Protein AF-A0A2E9C243-F1 (afdb_monomer_lite)

pLDDT: mean 89.72, std 11.5, range [39.0, 98.44]

Sequence (129 aa):
MWTYCNPVDVHAGCGSLDALPRLLGARRAILIAFPEAVGLGLVDRIRGLLGERLAAVETEALPNPDVAWLAPMYERLWREHVEVDCVIALGGGSVIDCAKVMLTRPAAGRFDELLALLEGADSAPASVR

Foldseek 3Di:
DDDDDDPDDDQDDPPSVLCVCVVCDPAAEEEQAAQCCVVVCVVVVVCVSQPVSDPYYHHHQDPPDDLVRLFVVLLVCCVSCVRHQYYHFDDDDSSVVSRVLSNDQAQVRGSVVSVCVVVPDDGDPRPDD

Structure (mmCIF, N/CA/C/O backbone):
data_AF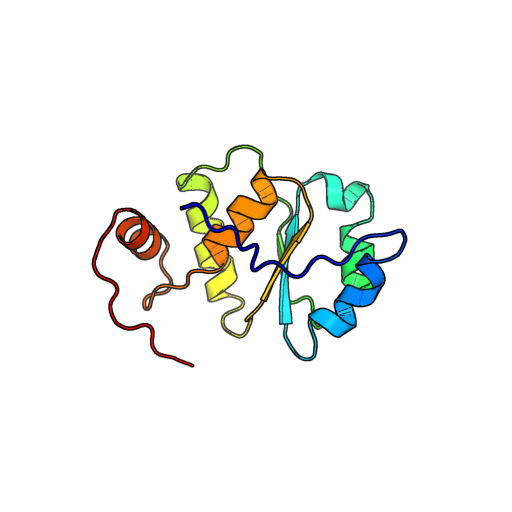-A0A2E9C243-F1
#
_entry.id   AF-A0A2E9C243-F1
#
loop_
_atom_site.group_PDB
_atom_site.id
_atom_site.type_symbol
_atom_site.label_atom_id
_atom_site.label_alt_id
_atom_site.label_comp_id
_atom_site.label_asym_id
_atom_site.label_entity_id
_atom_site.label_seq_id
_atom_site.pdbx_PDB_ins_code
_atom_site.Cartn_x
_atom_site.Cartn_y
_atom_site.Cartn_z
_atom_site.occupancy
_atom_site.B_iso_or_equiv
_atom_site.auth_seq_id
_atom_site.auth_comp_id
_atom_site.auth_asym_id
_atom_site.auth_atom_id
_atom_site.pdbx_PDB_model_num
ATOM 1 N N . MET A 1 1 ? -11.277 11.866 -31.910 1.00 71.50 1 MET A N 1
ATOM 2 C CA . MET A 1 1 ? -12.254 11.462 -30.875 1.00 71.50 1 MET A CA 1
ATOM 3 C C . MET A 1 1 ? -11.462 11.119 -29.622 1.00 71.50 1 MET A C 1
ATOM 5 O O . MET A 1 1 ? -10.467 10.425 -29.767 1.00 71.50 1 MET A O 1
ATOM 9 N N . TRP A 1 2 ? -11.811 11.666 -28.454 1.00 90.12 2 TRP A N 1
ATOM 10 C CA . TRP A 1 2 ? -11.125 11.384 -27.182 1.00 90.12 2 TRP A CA 1
ATOM 11 C C . TRP A 1 2 ? -11.982 10.457 -26.318 1.00 90.12 2 TRP A C 1
ATOM 13 O O . TRP A 1 2 ? -13.204 10.592 -26.296 1.00 90.12 2 TRP A O 1
ATOM 23 N N . THR A 1 3 ? -11.333 9.543 -25.602 1.00 90.00 3 THR A N 1
ATOM 24 C CA . THR A 1 3 ? -11.953 8.611 -24.652 1.00 90.00 3 THR A CA 1
ATOM 25 C C . THR A 1 3 ? -11.180 8.653 -23.340 1.00 90.00 3 THR A C 1
ATOM 27 O O . THR A 1 3 ? -9.951 8.650 -23.357 1.00 90.00 3 THR A O 1
ATOM 30 N N . TYR A 1 4 ? -11.889 8.679 -22.212 1.00 94.81 4 TYR A N 1
ATOM 31 C CA . TYR A 1 4 ? -11.309 8.698 -20.869 1.00 94.81 4 TYR A CA 1
ATOM 32 C C . TYR A 1 4 ? -11.876 7.544 -20.039 1.00 94.81 4 TYR A C 1
ATOM 34 O O . TYR A 1 4 ? -13.083 7.310 -20.043 1.00 94.81 4 TYR A O 1
ATOM 42 N N . CYS A 1 5 ? -11.003 6.838 -19.323 1.00 94.94 5 CYS A N 1
ATOM 43 C CA . CYS A 1 5 ? -11.351 5.788 -18.373 1.00 94.94 5 CYS A CA 1
ATOM 44 C C . CYS A 1 5 ? -10.384 5.867 -17.185 1.00 94.94 5 CYS A C 1
ATOM 46 O O . CYS A 1 5 ? -9.172 5.929 -17.386 1.00 94.94 5 CYS A O 1
ATOM 48 N N . ASN A 1 6 ? -10.918 5.859 -15.962 1.00 94.38 6 ASN A N 1
ATOM 49 C CA . ASN A 1 6 ? -10.138 5.659 -14.745 1.00 94.38 6 ASN A CA 1
ATOM 50 C C . ASN A 1 6 ? -10.479 4.275 -14.173 1.00 94.38 6 ASN A C 1
ATOM 52 O O . ASN A 1 6 ? -11.614 4.087 -13.734 1.00 94.38 6 ASN A O 1
ATOM 56 N N . PRO A 1 7 ? -9.540 3.316 -14.171 1.00 94.94 7 PRO A N 1
ATOM 57 C CA . PRO A 1 7 ? -9.795 1.971 -13.663 1.00 94.94 7 PRO A CA 1
ATOM 58 C C . PRO A 1 7 ? -9.741 1.874 -12.129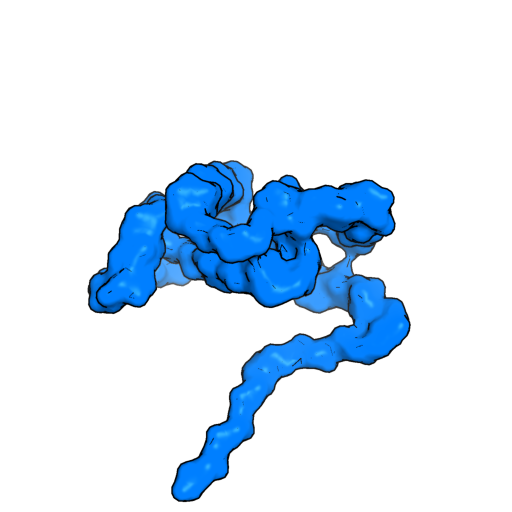 1.00 94.94 7 PRO A C 1
ATOM 60 O O . PRO A 1 7 ? -10.015 0.809 -11.581 1.00 94.94 7 PRO A O 1
ATOM 63 N N . VAL A 1 8 ? -9.352 2.944 -11.425 1.00 95.25 8 VAL A N 1
ATOM 64 C CA . VAL A 1 8 ? -9.216 2.944 -9.962 1.00 95.25 8 VAL A CA 1
ATOM 65 C C . VAL A 1 8 ? -10.585 3.112 -9.301 1.00 95.25 8 VAL A C 1
ATOM 67 O O . VAL A 1 8 ? -11.257 4.120 -9.516 1.00 95.25 8 VAL A O 1
ATOM 70 N N . ASP A 1 9 ? -10.969 2.151 -8.456 1.00 96.44 9 ASP A N 1
ATOM 71 C CA . ASP A 1 9 ? -12.139 2.255 -7.576 1.00 96.44 9 ASP A CA 1
ATOM 72 C C . ASP A 1 9 ? -11.844 3.212 -6.406 1.00 96.44 9 ASP A C 1
ATOM 74 O O . ASP A 1 9 ? -10.910 2.998 -5.628 1.00 96.44 9 ASP A O 1
ATOM 78 N N . VAL A 1 10 ? -12.616 4.296 -6.295 1.00 96.56 10 VAL A N 1
ATOM 79 C CA . VAL A 1 10 ? -12.348 5.405 -5.368 1.00 96.56 10 VAL A CA 1
ATOM 80 C C . VAL A 1 10 ? -13.354 5.403 -4.220 1.00 96.56 10 VAL A C 1
ATOM 82 O O . VAL A 1 10 ? -14.535 5.689 -4.406 1.00 96.56 10 VAL A O 1
ATOM 85 N N . HIS A 1 11 ? -12.857 5.179 -3.001 1.00 96.94 11 HIS A N 1
ATOM 86 C CA . HIS A 1 11 ? -13.627 5.268 -1.754 1.00 96.94 11 HIS A CA 1
ATOM 87 C C . HIS A 1 11 ? -13.223 6.539 -0.997 1.00 96.94 11 HIS A C 1
ATOM 89 O O . HIS A 1 11 ? -12.128 6.611 -0.439 1.00 96.94 11 HIS A O 1
ATOM 95 N N . ALA A 1 12 ? -14.095 7.549 -0.969 1.00 96.81 12 ALA A N 1
ATOM 96 C CA . ALA A 1 12 ? -13.807 8.859 -0.378 1.00 96.81 12 ALA A CA 1
ATOM 97 C C . ALA A 1 12 ? -14.809 9.248 0.721 1.00 96.81 12 ALA A C 1
ATOM 99 O O . ALA A 1 12 ? -15.96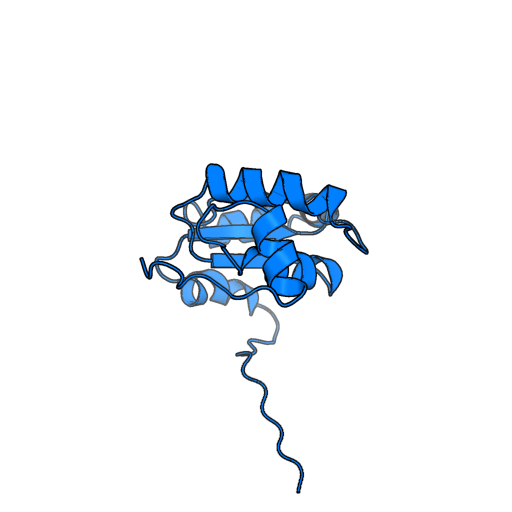4 8.830 0.703 1.00 96.81 12 ALA A O 1
ATOM 100 N N . GLY A 1 13 ? -14.356 10.083 1.659 1.00 97.31 13 GLY A N 1
ATOM 101 C CA . GLY A 1 13 ? -15.148 10.579 2.787 1.00 97.31 13 GLY A CA 1
ATOM 102 C C . GLY A 1 13 ? -14.530 10.239 4.144 1.00 97.31 13 GLY A C 1
ATOM 103 O O . GLY A 1 13 ? -13.645 9.389 4.256 1.00 97.31 13 GLY A O 1
ATOM 104 N N . CYS A 1 14 ? -14.991 10.920 5.194 1.00 97.19 14 CYS A N 1
ATOM 105 C CA . CYS A 1 14 ? -14.563 10.633 6.561 1.00 97.19 14 CYS A CA 1
ATOM 106 C C . CYS A 1 14 ? -14.876 9.173 6.917 1.00 97.19 14 CYS A C 1
ATOM 108 O O . CYS A 1 14 ? -15.999 8.716 6.729 1.00 97.19 14 CYS A O 1
ATOM 110 N N . GLY A 1 15 ? -13.880 8.449 7.432 1.00 96.12 15 GLY A N 1
ATOM 111 C CA . GLY A 1 15 ? -14.032 7.038 7.801 1.00 96.12 15 GLY A CA 1
ATOM 112 C C . GLY A 1 15 ? -13.886 6.044 6.644 1.00 96.12 15 GLY A C 1
ATOM 113 O O . GLY A 1 15 ? -14.001 4.846 6.875 1.00 96.12 15 GLY A O 1
ATOM 114 N N . SER A 1 16 ? -13.570 6.479 5.416 1.00 97.19 16 SER A N 1
ATOM 115 C CA . SER A 1 16 ? -13.391 5.547 4.285 1.00 97.19 16 SER A CA 1
ATOM 116 C C . SER A 1 16 ? -12.309 4.487 4.536 1.00 97.19 16 SER A C 1
ATOM 118 O O . SER A 1 16 ? -12.421 3.363 4.048 1.00 97.19 16 SER A O 1
ATOM 120 N N . LEU A 1 17 ? -11.300 4.808 5.354 1.00 96.38 17 LEU A N 1
ATOM 121 C CA . LEU A 1 17 ? -10.253 3.868 5.751 1.00 96.38 17 LEU A CA 1
ATOM 122 C C . LEU A 1 17 ? -10.805 2.634 6.484 1.00 96.38 17 LEU A C 1
ATOM 124 O O . LEU A 1 17 ? -10.234 1.552 6.377 1.00 96.38 17 LEU A O 1
ATOM 128 N N . ASP A 1 18 ? -11.941 2.758 7.169 1.00 97.62 18 ASP A N 1
ATOM 129 C CA . ASP A 1 18 ? -12.543 1.658 7.925 1.00 97.62 18 ASP A CA 1
ATOM 130 C C . ASP A 1 18 ? -13.141 0.579 6.994 1.00 97.62 18 ASP A C 1
ATOM 132 O O . ASP A 1 18 ? -13.434 -0.535 7.427 1.00 97.62 18 ASP A O 1
ATOM 136 N N . ALA A 1 19 ? -13.254 0.853 5.686 1.00 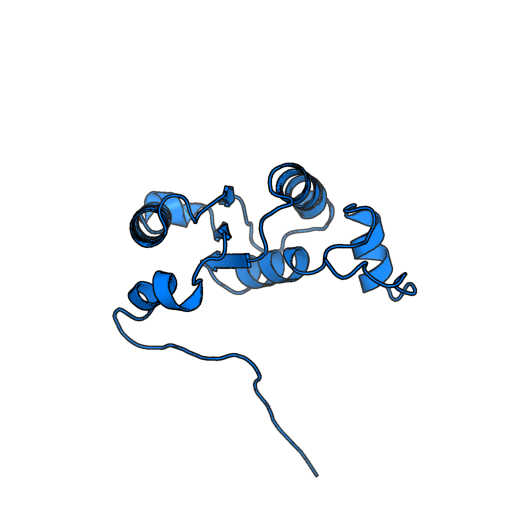97.81 19 ALA A N 1
ATOM 137 C CA . ALA A 1 19 ? -13.600 -0.143 4.672 1.00 97.81 19 ALA A CA 1
ATOM 138 C C . ALA A 1 19 ? -12.418 -1.049 4.270 1.00 97.81 19 ALA A C 1
ATOM 140 O O . ALA A 1 19 ? -12.639 -2.082 3.631 1.00 97.81 19 ALA A O 1
ATOM 141 N N . LEU A 1 20 ? -11.180 -0.702 4.642 1.00 97.69 20 LEU A N 1
ATOM 142 C CA . LEU A 1 20 ? -9.965 -1.422 4.248 1.00 97.69 20 LEU A CA 1
ATOM 143 C C . LEU A 1 20 ? -10.008 -2.934 4.559 1.00 97.69 20 LEU A C 1
ATOM 145 O O . LEU A 1 20 ? -9.666 -3.713 3.668 1.00 97.69 20 LEU A O 1
ATOM 149 N N . PRO A 1 21 ? -10.502 -3.400 5.729 1.00 98.19 21 PRO A N 1
ATOM 150 C CA . PRO A 1 21 ? -10.683 -4.827 6.006 1.00 98.19 21 PRO A CA 1
ATOM 151 C C . PRO A 1 21 ? -11.521 -5.561 4.955 1.00 98.19 21 PRO A C 1
ATOM 153 O O . PRO A 1 21 ? -11.181 -6.685 4.581 1.00 98.19 21 PRO A O 1
ATOM 156 N N . ARG A 1 22 ? -12.606 -4.933 4.485 1.00 97.88 22 ARG A N 1
ATOM 157 C CA . ARG A 1 22 ? -13.516 -5.494 3.478 1.00 97.88 22 ARG A CA 1
ATOM 158 C C . ARG A 1 22 ? -12.874 -5.491 2.095 1.00 97.88 22 ARG A C 1
ATOM 160 O O . ARG A 1 22 ? -13.011 -6.472 1.376 1.00 97.88 22 ARG A O 1
ATOM 167 N N . LEU A 1 23 ? -12.180 -4.409 1.736 1.00 97.44 23 LEU A N 1
ATOM 168 C CA . LEU A 1 23 ? -11.494 -4.278 0.446 1.00 97.44 23 LEU A CA 1
ATOM 169 C C . LEU A 1 23 ? -10.335 -5.275 0.311 1.00 97.44 23 LEU A C 1
ATOM 171 O O . LEU A 1 23 ? -10.149 -5.870 -0.749 1.00 97.44 23 LEU A O 1
ATOM 175 N N . LEU A 1 24 ? -9.582 -5.503 1.390 1.00 97.38 24 LEU A N 1
ATOM 176 C CA . LEU A 1 24 ? -8.521 -6.507 1.405 1.00 97.38 24 LEU A CA 1
ATOM 177 C C . LEU A 1 24 ? -9.097 -7.931 1.294 1.00 97.38 24 LEU A C 1
ATOM 179 O O . LEU A 1 24 ? -8.558 -8.761 0.563 1.00 97.38 24 LEU A O 1
ATOM 183 N N . GLY A 1 25 ? -10.222 -8.209 1.959 1.00 96.81 25 GLY A N 1
ATOM 184 C CA . GLY A 1 25 ? -10.823 -9.543 1.985 1.00 96.81 25 GLY A CA 1
ATOM 185 C C . GLY A 1 25 ? -9.952 -10.541 2.758 1.00 96.81 25 GLY A C 1
ATOM 186 O O . GLY A 1 25 ? -9.404 -10.205 3.806 1.00 96.81 25 GLY A O 1
ATOM 187 N N . ALA A 1 26 ? -9.812 -11.768 2.253 1.00 95.69 26 ALA A N 1
ATOM 188 C CA . ALA A 1 26 ? -8.997 -12.815 2.889 1.00 95.69 26 ALA A CA 1
ATOM 189 C C . ALA A 1 26 ? -7.480 -12.675 2.638 1.00 95.69 26 ALA A C 1
ATOM 191 O O . ALA A 1 26 ? -6.691 -13.442 3.184 1.00 95.69 26 ALA A O 1
ATOM 192 N N . ARG A 1 27 ? -7.083 -11.708 1.807 1.00 96.88 27 ARG A N 1
ATOM 193 C CA . ARG A 1 27 ? -5.702 -11.494 1.374 1.00 96.88 27 ARG A CA 1
ATOM 194 C C . ARG A 1 27 ? -4.819 -10.969 2.496 1.00 96.88 27 ARG A C 1
ATOM 196 O O . ARG A 1 27 ? -5.302 -10.378 3.467 1.00 96.88 27 ARG A O 1
ATOM 203 N N . ARG A 1 28 ? -3.513 -11.148 2.322 1.00 97.25 28 ARG A N 1
ATOM 204 C CA . ARG A 1 28 ? -2.487 -10.555 3.185 1.00 97.25 28 ARG A CA 1
ATOM 205 C C . ARG A 1 28 ? -1.859 -9.374 2.464 1.00 97.25 28 ARG A C 1
ATOM 207 O O . ARG A 1 28 ? -1.808 -9.359 1.240 1.00 97.25 28 ARG A O 1
ATOM 214 N N . ALA A 1 29 ? -1.386 -8.389 3.216 1.00 97.62 29 ALA A N 1
ATOM 215 C CA . ALA A 1 29 ? -0.817 -7.178 2.647 1.00 97.62 29 ALA A CA 1
ATOM 216 C C . ALA A 1 29 ? 0.522 -6.794 3.270 1.00 97.62 29 ALA A C 1
ATOM 218 O O . ALA A 1 29 ? 0.736 -6.974 4.470 1.00 97.62 29 ALA A O 1
ATOM 219 N N . ILE A 1 30 ? 1.381 -6.194 2.453 1.00 97.62 30 ILE A N 1
ATOM 220 C CA . ILE A 1 30 ? 2.505 -5.371 2.904 1.00 97.62 30 ILE A CA 1
ATOM 221 C C . ILE A 1 30 ? 2.051 -3.910 2.884 1.00 97.62 30 ILE A C 1
ATOM 223 O O . ILE A 1 30 ? 1.510 -3.444 1.881 1.00 97.62 30 ILE A O 1
ATOM 227 N N . LEU A 1 31 ? 2.270 -3.184 3.978 1.00 97.75 31 LEU A N 1
ATOM 228 C CA . LEU A 1 31 ? 2.082 -1.735 4.031 1.00 97.75 31 LEU A CA 1
ATOM 229 C C . LEU A 1 31 ? 3.391 -1.034 3.678 1.00 97.75 31 LEU A C 1
ATOM 231 O O . LEU A 1 31 ? 4.409 -1.316 4.298 1.00 97.75 31 LEU A O 1
ATOM 235 N N . ILE A 1 32 ? 3.334 -0.087 2.748 1.00 96.56 32 ILE A N 1
ATOM 236 C CA . ILE A 1 32 ? 4.409 0.861 2.456 1.00 96.56 32 ILE A CA 1
ATOM 237 C C . ILE A 1 32 ? 3.908 2.245 2.851 1.00 96.56 32 ILE A C 1
ATOM 239 O O . ILE A 1 32 ? 2.841 2.677 2.408 1.00 96.56 32 ILE A O 1
ATOM 243 N N . ALA A 1 33 ? 4.657 2.926 3.704 1.00 96.38 33 ALA A N 1
ATOM 244 C CA . ALA A 1 33 ? 4.288 4.207 4.279 1.00 96.38 33 ALA A CA 1
ATOM 245 C C . ALA A 1 33 ? 5.490 5.153 4.367 1.00 96.38 33 ALA A C 1
ATOM 247 O O . ALA A 1 33 ? 6.639 4.736 4.248 1.00 96.38 33 ALA A O 1
ATOM 248 N N . PHE A 1 34 ? 5.206 6.434 4.584 1.00 93.88 34 PHE A N 1
ATOM 249 C CA . PHE A 1 34 ? 6.218 7.447 4.888 1.00 93.88 34 PHE A CA 1
ATOM 250 C C . PHE A 1 34 ? 6.674 7.357 6.362 1.00 93.88 34 PHE A C 1
ATOM 252 O O . PHE A 1 34 ? 5.888 6.895 7.202 1.00 93.88 34 PHE A O 1
ATOM 259 N N . PRO A 1 35 ? 7.887 7.829 6.713 1.00 93.38 35 PRO A N 1
ATOM 260 C CA . PRO A 1 35 ? 8.457 7.661 8.057 1.00 93.38 35 PRO A CA 1
ATOM 261 C C . PRO A 1 35 ? 7.578 8.209 9.186 1.00 93.38 35 PRO A C 1
ATOM 263 O O . PRO A 1 35 ? 7.394 7.578 10.229 1.00 93.38 35 PRO A O 1
ATOM 266 N N . GLU A 1 36 ? 6.964 9.369 8.968 1.00 95.12 36 GLU A N 1
ATOM 267 C CA . GLU A 1 36 ? 6.143 10.057 9.961 1.00 95.12 36 GLU A CA 1
ATOM 268 C C . GLU A 1 36 ? 4.816 9.331 10.245 1.00 95.12 36 GLU A C 1
ATOM 270 O O . GLU A 1 36 ? 4.175 9.603 11.262 1.00 95.12 36 GLU A O 1
ATOM 275 N N . ALA A 1 37 ? 4.405 8.364 9.413 1.00 96.31 37 ALA A N 1
ATOM 276 C CA . ALA A 1 37 ? 3.167 7.605 9.605 1.00 96.31 37 ALA A CA 1
ATOM 277 C C . ALA A 1 37 ? 3.135 6.843 10.941 1.00 96.31 37 ALA A C 1
ATOM 279 O O . ALA A 1 37 ? 2.056 6.631 11.503 1.00 96.31 37 ALA A O 1
ATOM 280 N N . VAL A 1 38 ? 4.305 6.455 11.460 1.00 95.94 38 VAL A N 1
ATOM 281 C CA . VAL A 1 38 ? 4.442 5.833 12.785 1.00 95.94 38 VAL A CA 1
ATOM 282 C C . VAL A 1 38 ? 4.118 6.845 13.880 1.00 95.94 38 VAL A C 1
ATOM 284 O O . VAL A 1 38 ? 3.234 6.602 14.696 1.00 95.94 38 VAL A O 1
ATOM 287 N N . GLY A 1 39 ? 4.777 8.008 13.867 1.00 97.12 39 GLY A N 1
ATOM 288 C CA . GLY A 1 39 ? 4.581 9.055 14.878 1.00 97.12 39 GLY A CA 1
ATOM 289 C C . GLY A 1 39 ? 3.170 9.650 14.878 1.00 97.12 39 GLY A C 1
ATOM 290 O O . GLY A 1 39 ? 2.685 10.098 15.913 1.00 97.12 39 GLY A O 1
ATOM 291 N N . LEU A 1 40 ? 2.483 9.600 13.734 1.00 97.19 40 LEU A N 1
ATOM 292 C CA . LEU A 1 40 ? 1.084 10.007 13.588 1.00 97.19 40 LEU A CA 1
ATOM 293 C C . LEU A 1 40 ? 0.074 8.925 14.019 1.00 97.19 40 LEU A C 1
ATOM 295 O O . LEU A 1 40 ? -1.132 9.157 13.940 1.00 97.19 40 LEU A O 1
ATOM 299 N N . GLY A 1 41 ? 0.530 7.735 14.424 1.00 98.00 41 GLY A N 1
ATOM 300 C CA . GLY A 1 41 ? -0.333 6.611 14.810 1.00 98.00 41 GLY A CA 1
ATOM 301 C C . GLY A 1 41 ? -1.093 5.966 13.643 1.00 98.00 41 GLY A C 1
ATOM 302 O O . GLY A 1 41 ? -2.009 5.170 13.857 1.00 98.00 41 GLY A O 1
ATOM 303 N N . LEU A 1 42 ? -0.739 6.286 12.393 1.00 97.50 42 LEU A N 1
ATOM 304 C CA . LEU A 1 42 ? -1.427 5.751 11.217 1.00 97.50 42 LEU A CA 1
ATOM 305 C C . LEU A 1 42 ? -1.095 4.274 11.004 1.00 97.50 42 LEU A C 1
ATOM 307 O O . LEU A 1 42 ? -1.985 3.489 10.686 1.00 97.50 42 LEU A O 1
ATOM 311 N N . VAL A 1 43 ? 0.162 3.884 11.230 1.00 97.88 43 VAL A N 1
ATOM 312 C CA . VAL A 1 43 ? 0.578 2.475 11.157 1.00 97.88 43 VAL A CA 1
ATOM 313 C C . VAL A 1 43 ? -0.204 1.631 12.162 1.00 97.88 43 VAL A C 1
ATOM 315 O O . VAL A 1 43 ? -0.716 0.569 11.808 1.00 97.88 43 VAL A O 1
ATOM 318 N N . ASP A 1 44 ? -0.370 2.123 13.388 1.00 98.19 44 ASP A N 1
ATOM 319 C CA . ASP A 1 44 ? -1.110 1.405 14.426 1.00 98.19 44 ASP A CA 1
ATOM 320 C C . ASP A 1 44 ? -2.607 1.330 14.118 1.00 98.19 44 ASP A C 1
ATOM 322 O O . ASP A 1 44 ? -3.228 0.290 14.342 1.00 98.19 44 ASP A O 1
ATOM 326 N N . ARG A 1 45 ? -3.185 2.368 13.497 1.00 98.06 45 ARG A N 1
ATOM 327 C CA . ARG A 1 45 ? -4.557 2.299 12.975 1.00 98.06 45 ARG A CA 1
ATOM 328 C C . ARG A 1 45 ? -4.711 1.197 11.922 1.00 98.06 45 ARG A C 1
ATOM 330 O O . ARG A 1 45 ? -5.674 0.435 11.986 1.00 98.06 45 ARG A O 1
ATOM 337 N N . ILE A 1 46 ? -3.776 1.081 10.976 1.00 98.25 46 ILE A N 1
ATOM 338 C CA . ILE A 1 46 ? -3.810 0.021 9.952 1.00 98.25 46 ILE A CA 1
ATOM 339 C C . ILE A 1 46 ? -3.628 -1.363 10.588 1.00 98.25 46 ILE A C 1
ATOM 341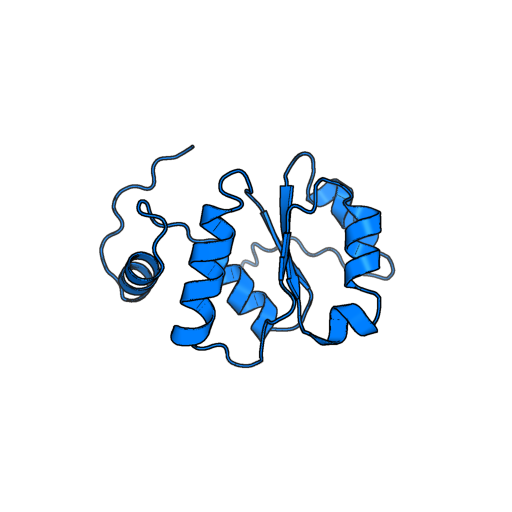 O O . ILE A 1 46 ? -4.375 -2.284 10.255 1.00 98.25 46 ILE A O 1
ATOM 345 N N . ARG A 1 47 ? -2.699 -1.508 11.541 1.00 98.25 47 ARG A N 1
ATOM 346 C CA . ARG A 1 47 ? -2.524 -2.744 12.323 1.00 98.25 47 ARG A CA 1
ATOM 347 C C . ARG A 1 47 ? -3.810 -3.143 13.038 1.00 98.25 47 ARG A C 1
ATOM 349 O O . ARG A 1 47 ? -4.215 -4.294 12.936 1.00 98.25 47 ARG A O 1
ATOM 356 N N . GLY A 1 48 ? -4.483 -2.198 13.694 1.00 98.44 48 GLY A N 1
ATOM 357 C CA . GLY A 1 48 ? -5.756 -2.444 14.371 1.00 98.44 48 GLY A CA 1
ATOM 358 C C . GLY A 1 48 ? -6.869 -2.906 13.424 1.00 98.44 48 GLY A C 1
ATOM 359 O O . GLY A 1 48 ? -7.651 -3.783 13.778 1.00 98.44 48 GLY A O 1
ATOM 360 N N . LEU A 1 49 ? -6.920 -2.363 12.204 1.00 98.25 49 LEU A N 1
ATOM 361 C CA . LEU A 1 49 ? -7.912 -2.749 11.194 1.00 98.25 49 LEU A CA 1
ATOM 362 C C . LEU A 1 49 ? -7.641 -4.133 10.583 1.00 98.25 49 LEU A C 1
ATOM 364 O O . LEU A 1 49 ? -8.575 -4.873 10.263 1.00 98.25 49 LEU A O 1
ATOM 368 N N . LEU A 1 50 ? -6.372 -4.471 10.357 1.00 98.31 50 LEU A N 1
ATOM 369 C CA . LEU A 1 50 ? -5.999 -5.634 9.548 1.00 98.31 50 LEU A CA 1
ATOM 370 C C . LEU A 1 50 ? -5.551 -6.847 10.366 1.00 98.31 50 LEU A C 1
ATOM 372 O O . LEU A 1 50 ? -5.734 -7.974 9.896 1.00 98.31 50 LEU A O 1
ATOM 376 N N . GLY A 1 51 ? -5.017 -6.636 11.571 1.00 97.81 51 GLY A N 1
ATOM 377 C CA . GLY A 1 51 ? -4.435 -7.681 12.410 1.00 97.81 51 GLY A CA 1
ATOM 378 C C . GLY A 1 51 ? -3.366 -8.476 11.658 1.00 97.81 51 GLY A C 1
ATOM 379 O O . GLY A 1 51 ? -2.587 -7.914 10.891 1.00 97.81 51 GLY A O 1
ATOM 380 N N . GLU A 1 52 ? -3.402 -9.800 11.802 1.00 96.44 52 GLU A N 1
ATOM 381 C CA . GLU A 1 52 ? -2.474 -10.748 11.158 1.00 96.44 52 GLU A CA 1
ATOM 382 C C . GLU A 1 52 ? -2.473 -10.703 9.617 1.00 96.44 52 GLU A C 1
ATOM 384 O O . GLU A 1 52 ? -1.559 -11.220 8.968 1.00 96.44 52 GLU A O 1
ATOM 389 N N . ARG A 1 53 ? -3.483 -10.077 8.990 1.00 97.38 53 ARG A N 1
ATOM 390 C CA . ARG A 1 53 ? -3.481 -9.876 7.532 1.00 97.38 53 ARG A CA 1
ATOM 391 C C . ARG A 1 53 ? -2.456 -8.835 7.092 1.00 97.38 53 ARG A C 1
ATOM 393 O O . ARG A 1 53 ? -2.081 -8.835 5.923 1.00 97.38 53 ARG A O 1
ATOM 400 N N . LEU A 1 54 ? -1.986 -7.973 7.991 1.00 98.00 54 LEU A N 1
ATOM 401 C CA . LEU A 1 54 ? -0.862 -7.089 7.717 1.00 98.00 54 LEU A CA 1
ATOM 402 C C . LEU A 1 54 ? 0.449 -7.854 7.937 1.00 98.00 54 LEU A C 1
ATOM 404 O O . LEU A 1 54 ? 0.953 -7.948 9.050 1.00 98.00 54 LEU A O 1
ATOM 408 N N . ALA A 1 55 ? 0.982 -8.424 6.860 1.00 97.38 55 ALA A N 1
ATOM 409 C CA . ALA A 1 55 ? 2.134 -9.317 6.900 1.00 97.38 55 ALA A CA 1
ATOM 410 C C . ALA A 1 55 ? 3.459 -8.590 7.155 1.00 97.38 55 ALA A C 1
ATOM 412 O O . ALA A 1 55 ? 4.356 -9.170 7.762 1.00 97.38 55 ALA A O 1
ATOM 413 N N . ALA A 1 56 ? 3.580 -7.350 6.680 1.00 97.00 56 ALA A N 1
ATOM 414 C CA . ALA A 1 56 ? 4.768 -6.528 6.861 1.00 97.00 56 ALA A CA 1
ATOM 415 C C . ALA A 1 56 ? 4.415 -5.041 6.842 1.00 97.00 56 ALA A C 1
ATOM 417 O O . ALA A 1 56 ? 3.392 -4.633 6.283 1.00 97.00 56 ALA A O 1
ATOM 418 N N . VAL A 1 57 ? 5.299 -4.236 7.423 1.00 97.06 57 VAL A N 1
ATOM 419 C CA . VAL A 1 57 ? 5.231 -2.777 7.388 1.00 97.06 57 VAL A CA 1
ATOM 420 C C . VAL A 1 57 ? 6.603 -2.245 7.008 1.00 97.06 57 VAL A C 1
ATOM 422 O O . VAL A 1 57 ? 7.585 -2.558 7.673 1.00 97.06 57 VAL A O 1
ATOM 425 N N . GLU A 1 58 ? 6.632 -1.427 5.967 1.00 95.12 58 GLU A N 1
ATOM 426 C CA . GLU A 1 58 ? 7.787 -0.675 5.507 1.00 95.12 58 GLU A CA 1
ATOM 427 C C . GLU A 1 58 ? 7.468 0.816 5.609 1.00 95.12 58 GLU A C 1
ATOM 429 O O . GLU A 1 58 ? 6.491 1.289 5.028 1.00 95.12 58 GLU A O 1
ATOM 434 N N . THR A 1 59 ? 8.249 1.553 6.392 1.00 93.75 59 THR A N 1
ATOM 435 C CA . THR A 1 59 ? 8.008 2.980 6.672 1.00 93.75 59 THR A CA 1
ATOM 436 C C . THR A 1 59 ? 9.122 3.870 6.160 1.00 93.75 59 THR A C 1
ATOM 438 O O . THR A 1 59 ? 9.066 5.080 6.343 1.00 93.75 59 THR A O 1
ATOM 441 N N . GLU A 1 60 ? 10.146 3.304 5.528 1.00 84.62 60 GLU A N 1
ATOM 442 C CA . GLU A 1 60 ? 11.295 4.076 5.076 1.00 84.62 60 GLU A CA 1
ATOM 443 C C . GLU A 1 60 ? 11.093 4.692 3.686 1.00 84.62 60 GLU A C 1
ATOM 445 O O . GLU A 1 60 ? 12.040 5.228 3.129 1.00 84.62 60 GLU A O 1
ATOM 450 N N . ALA A 1 61 ? 9.881 4.673 3.113 1.00 81.00 61 ALA A N 1
ATOM 451 C CA . ALA A 1 61 ? 9.643 5.237 1.785 1.00 81.00 61 ALA A CA 1
ATOM 452 C C . ALA A 1 61 ? 9.940 6.749 1.754 1.00 81.00 61 ALA A C 1
ATOM 454 O O . ALA A 1 61 ? 9.166 7.569 2.256 1.00 81.00 61 ALA A O 1
ATOM 455 N N . LEU A 1 62 ? 11.068 7.105 1.134 1.00 74.81 62 LEU A N 1
ATOM 456 C CA . LEU A 1 62 ? 11.542 8.480 0.993 1.00 74.81 62 LEU A CA 1
ATOM 457 C C . LEU A 1 62 ? 10.955 9.163 -0.257 1.00 74.81 62 LEU A C 1
ATOM 459 O O . LEU A 1 62 ? 10.564 8.496 -1.218 1.00 74.81 62 LEU A O 1
ATOM 463 N N . PRO A 1 63 ? 10.898 10.507 -0.291 1.00 71.06 63 PRO A N 1
ATOM 464 C CA . PRO A 1 63 ? 10.621 11.242 -1.520 1.00 71.06 63 PRO A CA 1
ATOM 465 C C . PRO A 1 63 ? 11.662 10.939 -2.608 1.00 71.06 63 PRO A C 1
ATOM 467 O O . PRO A 1 63 ? 12.853 10.924 -2.316 1.00 71.06 63 PRO A O 1
ATOM 470 N N . ASN A 1 64 ? 11.217 10.773 -3.860 1.00 68.00 64 ASN A N 1
ATOM 471 C CA . ASN A 1 64 ? 12.072 10.476 -5.022 1.00 68.00 64 ASN A CA 1
ATOM 472 C C . ASN A 1 64 ? 13.019 9.277 -4.798 1.00 68.00 64 ASN A C 1
ATOM 474 O O . ASN A 1 64 ? 14.237 9.437 -4.895 1.00 68.00 64 ASN A O 1
ATOM 478 N N . PRO A 1 65 ? 12.475 8.090 -4.482 1.00 70.06 65 PRO A N 1
ATOM 479 C CA . PRO A 1 65 ? 13.281 6.895 -4.266 1.00 70.06 65 PRO A CA 1
ATOM 480 C C . PRO A 1 65 ? 14.033 6.540 -5.555 1.00 70.06 65 PRO A C 1
ATOM 482 O O . PRO A 1 65 ? 13.450 6.536 -6.643 1.00 70.06 65 PRO A O 1
ATOM 485 N N . ASP A 1 66 ? 15.323 6.241 -5.443 1.00 82.31 66 ASP A N 1
ATOM 486 C CA . ASP A 1 66 ? 16.105 5.735 -6.566 1.00 82.31 66 ASP A CA 1
ATOM 487 C C . ASP A 1 66 ? 16.137 4.197 -6.583 1.00 82.31 66 ASP A C 1
ATOM 489 O O . ASP A 1 66 ? 15.687 3.509 -5.662 1.00 82.31 66 ASP A O 1
ATOM 493 N N . VAL A 1 67 ? 16.661 3.646 -7.677 1.00 84.19 67 VAL A N 1
ATOM 494 C CA . VAL A 1 67 ? 16.797 2.196 -7.877 1.00 84.19 67 VAL A CA 1
ATOM 495 C C . VAL A 1 67 ? 17.664 1.550 -6.797 1.00 84.19 67 VAL A C 1
ATOM 497 O O . VAL A 1 67 ? 17.341 0.459 -6.328 1.00 84.19 67 VAL A O 1
ATOM 500 N N . ALA A 1 68 ? 18.747 2.215 -6.390 1.00 84.06 68 ALA A N 1
ATOM 501 C CA . ALA A 1 68 ? 19.682 1.678 -5.408 1.00 84.06 68 ALA A CA 1
ATOM 502 C C . ALA A 1 68 ? 19.017 1.498 -4.037 1.00 84.06 68 ALA A C 1
ATOM 504 O O . ALA A 1 68 ? 19.323 0.545 -3.322 1.00 84.06 68 ALA A O 1
ATOM 505 N N . TRP A 1 69 ? 18.082 2.383 -3.698 1.00 85.06 69 TRP A N 1
ATOM 506 C CA . TRP A 1 69 ? 17.291 2.299 -2.483 1.00 85.06 69 TRP A CA 1
ATOM 507 C C . TRP A 1 69 ? 16.151 1.271 -2.584 1.00 85.06 69 TRP A C 1
ATOM 509 O O . TRP A 1 69 ? 15.939 0.486 -1.659 1.00 85.06 69 TRP A O 1
ATOM 519 N N . LEU A 1 70 ? 15.439 1.225 -3.717 1.00 87.00 70 LEU A N 1
ATOM 520 C CA . LEU A 1 70 ? 14.294 0.323 -3.908 1.00 87.00 70 LEU A CA 1
ATOM 521 C C . LEU A 1 70 ? 14.689 -1.154 -3.994 1.00 87.00 70 LEU A C 1
ATOM 523 O O . LEU A 1 70 ? 13.982 -1.999 -3.445 1.00 87.00 70 LEU A O 1
ATOM 527 N N . ALA A 1 71 ? 15.798 -1.471 -4.665 1.00 90.44 71 ALA A N 1
ATOM 528 C CA . ALA A 1 71 ? 16.219 -2.845 -4.929 1.00 90.44 71 ALA A CA 1
ATOM 529 C C . ALA A 1 71 ? 16.330 -3.732 -3.669 1.00 90.44 71 ALA A C 1
ATOM 531 O O . ALA A 1 71 ? 15.660 -4.769 -3.621 1.00 90.44 71 ALA A O 1
ATOM 532 N N . PRO A 1 72 ? 17.090 -3.356 -2.618 1.00 90.31 72 PRO A N 1
ATOM 533 C CA . PRO A 1 72 ? 17.227 -4.200 -1.432 1.00 90.31 72 PRO A CA 1
ATOM 534 C C . PRO A 1 72 ? 15.906 -4.363 -0.669 1.00 90.31 72 PRO A C 1
ATOM 536 O O . PRO A 1 72 ? 15.618 -5.447 -0.158 1.00 90.31 72 PRO A O 1
ATOM 539 N N . MET A 1 73 ? 15.085 -3.310 -0.604 1.00 90.50 73 MET A N 1
ATOM 540 C CA . MET A 1 73 ? 13.760 -3.356 0.019 1.00 90.50 73 MET A CA 1
ATOM 541 C C . MET A 1 73 ? 12.838 -4.323 -0.734 1.00 90.50 73 MET A C 1
ATOM 543 O O . MET A 1 73 ? 12.217 -5.190 -0.116 1.00 90.50 73 MET A O 1
ATOM 547 N N . TYR A 1 74 ? 12.783 -4.197 -2.061 1.00 92.00 74 TYR A N 1
ATOM 548 C CA . TYR A 1 74 ? 11.980 -5.040 -2.937 1.00 92.00 74 TYR A CA 1
ATOM 549 C C . TYR A 1 74 ? 12.331 -6.523 -2.765 1.00 92.00 74 TYR A C 1
ATOM 551 O O . TYR A 1 74 ? 11.460 -7.344 -2.469 1.00 92.00 74 TYR A O 1
ATOM 559 N N . GLU A 1 75 ? 13.615 -6.867 -2.889 1.00 92.62 75 GLU A N 1
ATOM 560 C CA . GLU A 1 75 ? 14.069 -8.259 -2.823 1.00 92.62 75 GLU A CA 1
ATOM 561 C C . GLU A 1 75 ? 13.873 -8.857 -1.430 1.00 92.62 75 GLU A C 1
ATOM 563 O O . GLU A 1 75 ? 13.476 -10.018 -1.294 1.00 92.62 75 GLU A O 1
ATOM 568 N N . ARG A 1 76 ? 14.109 -8.069 -0.373 1.00 92.56 76 ARG A N 1
ATOM 569 C CA . ARG A 1 76 ? 13.858 -8.504 1.002 1.00 92.56 76 ARG A CA 1
ATOM 570 C C . ARG A 1 76 ? 12.383 -8.823 1.218 1.00 92.56 76 ARG A C 1
ATOM 572 O O . ARG A 1 76 ? 12.077 -9.928 1.660 1.00 92.56 76 ARG A O 1
ATOM 579 N N . LEU A 1 77 ? 11.491 -7.891 0.885 1.00 92.12 77 LEU A N 1
ATOM 580 C CA . LEU A 1 77 ? 10.059 -8.051 1.128 1.00 92.12 77 LEU A CA 1
ATOM 581 C C . LEU A 1 77 ? 9.487 -9.242 0.359 1.00 92.12 77 LEU A C 1
ATOM 583 O O . LEU A 1 77 ? 8.758 -10.040 0.943 1.00 92.12 77 LEU A O 1
ATOM 587 N N . TRP A 1 78 ? 9.850 -9.427 -0.912 1.00 90.50 78 TRP A N 1
ATOM 588 C CA . TRP A 1 78 ? 9.307 -10.539 -1.698 1.00 90.50 78 TRP A CA 1
ATOM 589 C C . TRP A 1 78 ? 9.908 -11.900 -1.360 1.00 90.50 78 TRP A C 1
ATOM 591 O O . TRP A 1 78 ? 9.227 -12.917 -1.500 1.00 90.50 78 TRP A O 1
ATOM 601 N N . ARG A 1 79 ? 11.135 -11.931 -0.839 1.00 91.38 79 ARG A N 1
ATOM 602 C CA . ARG A 1 79 ? 11.731 -13.142 -0.269 1.00 91.38 79 ARG A CA 1
ATOM 603 C C . ARG A 1 79 ? 11.076 -13.539 1.056 1.00 91.38 79 ARG A C 1
ATOM 605 O O . ARG A 1 79 ? 10.821 -14.719 1.270 1.00 91.38 79 ARG A O 1
ATOM 612 N N . GLU A 1 80 ? 10.808 -12.578 1.938 1.00 93.69 80 GLU A N 1
ATOM 613 C CA . GLU A 1 80 ? 10.235 -12.820 3.275 1.00 93.69 80 GLU A CA 1
ATOM 614 C C . GLU A 1 80 ? 8.716 -13.056 3.237 1.00 93.69 80 GLU A C 1
ATOM 616 O O . GLU A 1 80 ? 8.167 -13.761 4.086 1.00 93.69 80 GLU A O 1
ATOM 621 N N . HIS A 1 81 ? 8.032 -12.509 2.231 1.00 93.00 81 HIS A N 1
ATOM 622 C CA . HIS A 1 81 ? 6.574 -12.491 2.140 1.00 93.00 81 HIS A CA 1
ATOM 623 C C . HIS A 1 81 ? 6.061 -12.973 0.775 1.00 93.00 81 HIS A C 1
ATOM 625 O O . HIS A 1 81 ? 5.159 -12.376 0.191 1.00 93.00 81 HIS A O 1
ATOM 631 N N . VAL A 1 82 ? 6.604 -14.087 0.272 1.00 89.38 82 VAL A N 1
ATOM 632 C CA . VAL A 1 82 ? 6.243 -14.667 -1.039 1.00 89.38 82 VAL A CA 1
ATOM 633 C C . VAL A 1 82 ? 4.738 -14.946 -1.204 1.00 89.38 82 VAL A C 1
ATOM 635 O O . VAL A 1 82 ? 4.196 -14.794 -2.296 1.00 89.38 82 VAL A O 1
ATOM 638 N N . GLU A 1 83 ? 4.053 -15.284 -0.108 1.00 89.12 83 GLU A N 1
ATOM 639 C CA . GLU A 1 83 ? 2.612 -15.584 -0.060 1.00 89.12 83 GLU A CA 1
ATOM 640 C C . GLU A 1 83 ? 1.717 -14.330 -0.022 1.00 89.12 83 GLU A C 1
ATOM 642 O O . GLU A 1 83 ? 0.493 -14.441 0.014 1.00 89.12 83 GLU A O 1
ATOM 647 N N . VAL A 1 84 ? 2.297 -13.126 0.035 1.00 93.12 84 VAL A N 1
ATOM 648 C CA . VAL A 1 84 ? 1.536 -11.871 -0.007 1.00 93.12 84 VAL A CA 1
ATOM 649 C C . VAL A 1 84 ? 1.177 -11.530 -1.450 1.00 93.12 84 VAL A C 1
ATOM 651 O O . VAL A 1 84 ? 1.990 -11.649 -2.368 1.00 93.12 84 VAL A O 1
ATOM 654 N N . ASP A 1 85 ? -0.054 -11.070 -1.640 1.00 89.50 85 ASP A N 1
ATOM 655 C CA . ASP A 1 85 ? -0.657 -10.756 -2.934 1.00 89.50 85 ASP A CA 1
ATOM 656 C C . ASP A 1 85 ? -1.238 -9.331 -2.995 1.00 89.50 85 ASP A C 1
ATOM 658 O O . ASP A 1 85 ? -1.857 -8.943 -3.988 1.00 89.50 85 ASP A O 1
ATOM 662 N N . CYS A 1 86 ? -1.031 -8.523 -1.950 1.00 95.75 86 CYS A N 1
ATOM 663 C CA . CYS A 1 86 ? -1.498 -7.144 -1.886 1.00 95.75 86 CYS A CA 1
ATOM 664 C C . CYS A 1 86 ? -0.432 -6.198 -1.313 1.00 95.75 86 CYS A C 1
ATOM 666 O O . CYS A 1 86 ? 0.262 -6.512 -0.345 1.00 95.75 86 CYS A O 1
ATOM 668 N N . VAL A 1 87 ? -0.341 -5.001 -1.893 1.00 96.56 87 VAL A N 1
ATOM 669 C CA . VAL A 1 87 ? 0.453 -3.885 -1.370 1.00 96.56 87 VAL A CA 1
ATOM 670 C C . VAL A 1 87 ? -0.503 -2.748 -1.026 1.00 96.56 87 VAL A C 1
ATOM 672 O O . VAL A 1 87 ? -1.368 -2.392 -1.827 1.00 96.56 87 VAL A O 1
ATOM 675 N N . ILE A 1 88 ? -0.353 -2.178 0.166 1.00 97.62 88 ILE A N 1
ATOM 676 C CA . ILE A 1 88 ? -1.100 -1.007 0.626 1.00 97.62 88 ILE A CA 1
ATOM 677 C C . ILE A 1 88 ? -0.127 0.166 0.673 1.00 97.62 88 ILE A C 1
ATOM 679 O O . ILE A 1 88 ? 0.858 0.123 1.402 1.00 97.62 88 ILE A O 1
ATOM 683 N N . ALA A 1 89 ? -0.418 1.222 -0.081 1.00 97.00 89 ALA A N 1
ATOM 684 C CA . ALA A 1 89 ? 0.320 2.477 -0.025 1.00 97.00 89 ALA A CA 1
ATOM 685 C C . ALA A 1 89 ? -0.381 3.447 0.935 1.00 97.00 89 ALA A C 1
ATOM 687 O O . ALA A 1 89 ? -1.555 3.766 0.743 1.00 97.00 89 ALA A O 1
ATOM 688 N N . LEU A 1 90 ? 0.333 3.944 1.942 1.00 97.12 90 LEU A N 1
ATOM 689 C CA . LEU A 1 90 ? -0.142 4.977 2.860 1.00 97.12 90 LEU A CA 1
ATOM 690 C C . LEU A 1 90 ? 0.761 6.204 2.746 1.00 97.12 90 LEU A C 1
ATOM 692 O O . LEU A 1 90 ? 1.799 6.281 3.393 1.00 97.12 90 LEU A O 1
ATOM 696 N N . GLY A 1 91 ? 0.367 7.171 1.923 1.00 94.00 91 GLY A N 1
ATOM 697 C CA . GLY A 1 91 ? 1.131 8.397 1.715 1.00 94.00 91 GLY A CA 1
ATOM 698 C C . GLY A 1 91 ? 0.747 9.118 0.428 1.00 94.00 91 GLY A C 1
ATOM 699 O O . GLY A 1 91 ? -0.306 8.859 -0.151 1.00 94.00 91 GLY A O 1
ATOM 700 N N . GLY A 1 92 ? 1.606 10.044 0.000 1.00 92.12 92 GLY A N 1
ATOM 701 C CA . GLY A 1 92 ? 1.463 10.772 -1.263 1.00 92.12 92 GLY A CA 1
ATOM 702 C C . GLY A 1 92 ? 2.040 10.024 -2.472 1.00 92.12 92 GLY A C 1
ATOM 703 O O . GLY A 1 92 ? 2.270 8.816 -2.424 1.00 92.12 92 GLY A O 1
ATOM 704 N N . GLY A 1 93 ? 2.318 10.769 -3.549 1.00 90.81 93 GLY A N 1
ATOM 705 C CA . GLY A 1 93 ? 2.802 10.230 -4.829 1.00 90.81 93 GLY A CA 1
ATOM 706 C C . GLY A 1 93 ? 4.027 9.323 -4.705 1.00 90.81 93 GLY A C 1
ATOM 707 O O . GLY A 1 93 ? 3.993 8.211 -5.211 1.00 90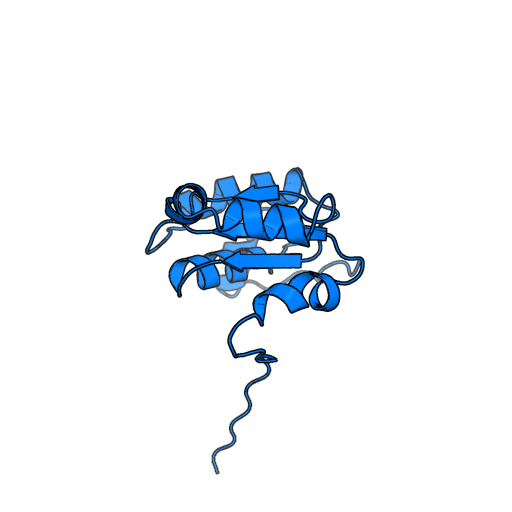.81 93 GLY A O 1
ATOM 708 N N . SER A 1 94 ? 5.048 9.723 -3.941 1.00 89.44 94 SER A N 1
ATOM 709 C CA . SER A 1 94 ? 6.273 8.926 -3.766 1.00 89.44 94 SER A CA 1
ATOM 710 C C . SER A 1 94 ? 6.005 7.536 -3.179 1.00 89.44 94 SER A C 1
ATOM 712 O O . SER A 1 94 ? 6.528 6.545 -3.672 1.00 89.44 94 SER A O 1
ATOM 714 N N . VAL A 1 95 ? 5.137 7.444 -2.162 1.00 93.62 95 VAL A N 1
ATOM 715 C CA . VAL A 1 95 ? 4.762 6.160 -1.545 1.00 93.62 95 VAL A CA 1
ATOM 716 C C . VAL A 1 95 ? 3.934 5.313 -2.514 1.00 93.62 95 VAL A C 1
ATOM 718 O O . VAL A 1 95 ? 4.119 4.100 -2.595 1.00 93.62 95 VAL A O 1
ATOM 721 N N . ILE A 1 96 ? 3.035 5.948 -3.272 1.00 93.50 96 ILE A N 1
ATOM 722 C CA . ILE A 1 96 ? 2.225 5.276 -4.295 1.00 93.50 96 ILE A CA 1
ATOM 723 C C . ILE A 1 96 ? 3.114 4.722 -5.413 1.00 93.50 96 ILE A C 1
ATOM 725 O O . ILE A 1 96 ? 2.897 3.598 -5.860 1.00 93.50 96 ILE A O 1
ATOM 729 N N . ASP A 1 97 ? 4.118 5.475 -5.851 1.00 90.12 97 ASP A N 1
ATOM 730 C CA . ASP A 1 97 ? 5.024 5.042 -6.909 1.00 90.12 97 ASP A CA 1
ATOM 731 C C . ASP A 1 97 ? 5.965 3.930 -6.420 1.00 90.12 97 ASP A C 1
ATOM 733 O O . ASP A 1 97 ? 6.100 2.929 -7.126 1.00 90.12 97 ASP A O 1
ATOM 737 N N . CYS A 1 98 ? 6.477 3.995 -5.178 1.00 90.50 98 CYS A N 1
ATOM 738 C CA . CYS A 1 98 ? 7.128 2.846 -4.527 1.00 90.50 98 CYS A CA 1
ATOM 739 C C . CYS A 1 98 ? 6.234 1.603 -4.580 1.00 90.50 98 CYS A C 1
ATOM 741 O O . CYS A 1 98 ? 6.659 0.537 -5.015 1.00 90.50 98 CYS A O 1
ATOM 743 N N . ALA A 1 99 ? 4.975 1.734 -4.156 1.00 92.56 99 ALA A N 1
ATOM 744 C CA . ALA A 1 99 ? 4.047 0.613 -4.115 1.00 92.56 99 ALA A CA 1
ATOM 745 C C . ALA A 1 99 ? 3.761 0.029 -5.502 1.00 92.56 99 ALA A C 1
ATOM 747 O O . ALA A 1 99 ? 3.651 -1.187 -5.625 1.00 92.56 99 ALA A O 1
ATOM 748 N N . LYS A 1 100 ? 3.691 0.855 -6.551 1.00 91.00 100 LYS A N 1
ATOM 749 C CA . LYS A 1 100 ? 3.520 0.374 -7.930 1.00 91.00 100 LYS A CA 1
ATOM 750 C C . LYS A 1 100 ? 4.709 -0.447 -8.411 1.00 91.00 100 LYS A C 1
ATOM 752 O O . LYS A 1 100 ? 4.486 -1.485 -9.024 1.00 91.00 100 LYS A O 1
ATOM 757 N N . VAL A 1 101 ? 5.940 -0.020 -8.115 1.00 89.75 101 VAL A N 1
ATOM 758 C CA . VAL A 1 101 ? 7.150 -0.799 -8.439 1.00 89.75 101 VAL A CA 1
ATOM 759 C C . VAL A 1 101 ? 7.070 -2.188 -7.802 1.00 89.75 101 VAL A C 1
ATOM 761 O O . VAL A 1 101 ? 7.381 -3.185 -8.443 1.00 89.75 101 VAL A O 1
ATOM 764 N N . MET A 1 102 ? 6.558 -2.269 -6.573 1.00 88.75 102 MET A N 1
ATOM 765 C CA . MET A 1 102 ? 6.421 -3.529 -5.843 1.00 88.75 102 MET A CA 1
ATOM 766 C C . MET A 1 102 ? 5.391 -4.494 -6.453 1.00 88.75 102 MET A C 1
ATOM 768 O O . MET A 1 102 ? 5.497 -5.693 -6.223 1.00 88.75 102 MET A O 1
ATOM 772 N N . LEU A 1 103 ? 4.406 -4.021 -7.228 1.00 87.12 103 LEU A N 1
ATOM 773 C CA . LEU A 1 103 ? 3.352 -4.883 -7.790 1.00 87.12 103 LEU A CA 1
ATOM 774 C C . LEU A 1 103 ? 3.866 -5.850 -8.861 1.00 87.12 103 LEU A C 1
ATOM 776 O O . LEU A 1 103 ? 3.309 -6.937 -9.029 1.00 87.12 103 LEU A O 1
ATOM 780 N N . THR A 1 104 ? 4.905 -5.462 -9.595 1.00 85.69 104 THR A N 1
ATOM 781 C CA . THR A 1 104 ? 5.457 -6.289 -10.665 1.00 85.69 104 THR A CA 1
ATOM 782 C C . THR A 1 104 ? 6.474 -7.246 -10.071 1.00 85.69 104 THR A C 1
ATOM 784 O O . THR A 1 104 ? 7.524 -6.814 -9.612 1.00 85.69 104 THR A O 1
ATOM 787 N N . ARG A 1 105 ? 6.169 -8.549 -10.107 1.00 84.69 105 ARG A N 1
ATOM 788 C CA . ARG A 1 105 ? 7.064 -9.614 -9.639 1.00 84.69 105 ARG A CA 1
ATOM 789 C C . ARG A 1 105 ? 7.611 -10.422 -10.818 1.00 84.69 105 ARG A C 1
ATOM 791 O O . ARG A 1 105 ? 6.871 -11.252 -11.348 1.00 84.69 105 ARG A O 1
ATOM 798 N N . PRO A 1 106 ? 8.871 -10.196 -11.238 1.00 83.00 106 PRO A N 1
ATOM 799 C CA . PRO A 1 106 ? 9.519 -11.009 -12.260 1.00 83.00 106 PRO A CA 1
ATOM 800 C C . PRO A 1 106 ? 9.701 -12.457 -11.800 1.00 83.00 106 PRO A C 1
ATOM 802 O O . PRO A 1 106 ? 9.651 -12.750 -10.602 1.00 83.00 106 PRO A O 1
ATOM 805 N N . ALA A 1 107 ? 9.946 -13.366 -12.743 1.00 78.12 107 ALA A N 1
ATOM 806 C CA . ALA A 1 107 ? 9.980 -14.798 -12.459 1.00 78.12 107 ALA A CA 1
ATOM 807 C C . ALA A 1 107 ? 11.108 -15.182 -11.490 1.00 78.12 107 ALA A C 1
ATOM 809 O O . ALA A 1 107 ? 10.904 -16.041 -10.630 1.00 78.12 107 ALA A O 1
ATOM 810 N N . ALA A 1 108 ? 12.277 -14.535 -11.583 1.00 79.38 108 ALA A N 1
ATOM 811 C CA . ALA A 1 108 ? 13.378 -14.780 -10.654 1.00 79.38 108 ALA A CA 1
ATOM 812 C C . ALA A 1 108 ? 13.253 -13.982 -9.344 1.00 79.38 108 ALA A C 1
ATOM 814 O O . ALA A 1 108 ? 14.069 -14.173 -8.443 1.00 79.38 108 ALA A O 1
ATOM 815 N N . GLY A 1 109 ? 12.262 -13.088 -9.228 1.00 81.06 109 GLY A N 1
ATOM 816 C CA . GLY A 1 109 ? 12.036 -12.264 -8.039 1.00 81.06 109 GLY A CA 1
ATOM 817 C C . GLY A 1 109 ? 13.138 -11.238 -7.756 1.00 81.06 109 GLY A C 1
ATOM 818 O O . GLY A 1 109 ? 13.206 -10.729 -6.640 1.00 81.06 109 GLY A O 1
ATOM 819 N N . ARG A 1 110 ? 13.997 -10.941 -8.738 1.00 88.06 110 ARG A N 1
ATOM 820 C CA . ARG A 1 110 ? 15.113 -9.999 -8.602 1.00 88.06 110 ARG A CA 1
ATOM 821 C C . ARG A 1 110 ? 14.766 -8.618 -9.149 1.00 88.06 110 ARG A C 1
ATOM 823 O O . ARG A 1 110 ? 13.961 -8.497 -10.076 1.00 88.06 110 ARG A O 1
ATOM 830 N N . PHE A 1 111 ? 15.382 -7.580 -8.591 1.00 91.00 111 PHE A N 1
ATOM 831 C CA . PHE A 1 111 ? 15.096 -6.205 -9.006 1.00 91.00 111 PHE A CA 1
ATOM 832 C C . PHE A 1 111 ? 15.728 -5.837 -10.358 1.00 91.00 111 PHE A C 1
ATOM 834 O O . PHE A 1 111 ? 15.160 -5.047 -11.107 1.00 91.00 111 PHE A O 1
ATOM 841 N N . ASP A 1 112 ? 16.876 -6.425 -10.705 1.00 90.62 112 ASP A N 1
ATOM 842 C CA . ASP A 1 112 ? 17.534 -6.229 -12.007 1.00 90.62 112 ASP A CA 1
ATOM 843 C C . ASP A 1 112 ? 16.640 -6.677 -13.173 1.00 90.62 112 ASP A C 1
ATOM 845 O O . ASP A 1 112 ? 16.532 -5.983 -14.181 1.00 90.62 112 ASP A O 1
ATOM 849 N N . GLU A 1 113 ? 15.948 -7.806 -13.009 1.00 90.19 113 GLU A N 1
ATOM 850 C CA . GLU A 1 113 ? 14.977 -8.305 -13.984 1.00 90.19 113 GLU A CA 1
ATOM 851 C C . GLU A 1 113 ? 13.790 -7.344 -14.113 1.00 90.19 113 GLU A C 1
ATOM 853 O O . GLU A 1 113 ? 13.380 -7.023 -15.225 1.00 90.19 113 GLU A O 1
ATOM 858 N N . LEU A 1 114 ? 13.276 -6.821 -12.994 1.00 90.56 114 LEU A N 1
ATOM 859 C CA . LEU A 1 114 ? 12.213 -5.813 -13.012 1.00 90.56 114 LEU A CA 1
ATOM 860 C C . LEU A 1 114 ? 12.646 -4.567 -13.791 1.00 90.56 114 LEU A C 1
ATOM 862 O O . LEU A 1 114 ? 11.887 -4.075 -14.623 1.00 90.56 114 LEU A O 1
ATOM 866 N N . LEU A 1 115 ? 13.860 -4.074 -13.544 1.00 90.06 115 LEU A N 1
ATOM 867 C CA . LEU A 1 115 ? 14.385 -2.905 -14.240 1.00 90.06 115 LEU A CA 1
ATOM 868 C C . LEU A 1 115 ? 14.512 -3.163 -15.745 1.00 90.06 115 LEU A C 1
ATOM 870 O O . LEU A 1 115 ? 14.039 -2.350 -16.533 1.00 90.06 115 LEU A O 1
ATOM 874 N N . ALA A 1 116 ? 15.043 -4.321 -16.141 1.00 89.69 116 ALA A N 1
ATOM 875 C CA . ALA A 1 116 ? 15.133 -4.704 -17.547 1.00 89.69 116 ALA A CA 1
ATOM 876 C C . ALA A 1 116 ? 13.750 -4.738 -18.228 1.00 89.69 116 ALA A C 1
ATOM 878 O O . ALA A 1 116 ? 13.604 -4.252 -19.348 1.00 89.69 116 ALA A O 1
ATOM 879 N N . LEU A 1 117 ? 12.715 -5.256 -17.552 1.00 88.31 117 LEU A N 1
ATOM 880 C CA . LEU A 1 117 ? 11.338 -5.251 -18.067 1.00 88.31 117 LEU A CA 1
ATOM 881 C C . LEU A 1 117 ? 10.781 -3.831 -18.227 1.00 88.31 117 LEU A C 1
ATOM 883 O O . LEU A 1 117 ? 10.123 -3.534 -19.222 1.00 88.31 117 LEU A O 1
ATOM 887 N N . LEU A 1 118 ? 11.056 -2.941 -17.269 1.00 86.69 118 LEU A N 1
ATOM 888 C CA . LEU A 1 118 ? 10.660 -1.531 -17.349 1.00 86.69 118 LEU A CA 1
ATOM 889 C C . LEU A 1 118 ? 11.394 -0.785 -18.475 1.00 86.69 118 LEU A C 1
ATOM 891 O O . LEU A 1 118 ? 10.826 0.128 -19.072 1.00 86.69 118 LEU A O 1
ATOM 895 N N . GLU A 1 119 ? 12.622 -1.196 -18.793 1.00 89.12 119 GLU A N 1
ATOM 896 C CA . GLU A 1 119 ? 13.425 -0.690 -19.914 1.00 89.12 119 GLU A CA 1
ATOM 897 C C . GLU A 1 119 ? 13.031 -1.300 -21.275 1.00 89.12 119 GLU A C 1
ATOM 899 O O . GLU A 1 119 ? 13.551 -0.886 -22.312 1.00 89.12 119 GLU A O 1
ATOM 904 N N . GLY A 1 120 ? 12.074 -2.236 -21.297 1.00 86.56 120 GLY A N 1
ATOM 905 C CA . GLY A 1 120 ? 11.504 -2.808 -22.518 1.00 86.56 120 GLY A CA 1
ATOM 906 C C . GLY A 1 120 ? 12.053 -4.178 -22.921 1.00 86.56 120 GLY A C 1
ATOM 907 O O . GLY A 1 120 ? 11.864 -4.580 -24.068 1.00 86.56 120 GLY A O 1
ATOM 908 N N . ALA A 1 121 ? 12.724 -4.901 -22.020 1.00 83.75 121 ALA A N 1
ATOM 909 C CA . ALA A 1 121 ? 13.047 -6.307 -22.247 1.00 83.75 121 ALA A CA 1
ATOM 910 C C . ALA A 1 121 ? 11.769 -7.160 -22.347 1.00 83.75 121 ALA A C 1
ATOM 912 O O . ALA A 1 121 ? 10.776 -6.900 -21.663 1.00 83.75 121 ALA A O 1
ATOM 913 N N . ASP A 1 122 ? 11.806 -8.214 -23.165 1.00 77.88 122 ASP A N 1
ATOM 914 C CA . ASP A 1 122 ? 10.692 -9.156 -23.267 1.00 77.88 122 ASP A CA 1
ATOM 915 C C . ASP A 1 122 ? 10.463 -9.876 -21.931 1.00 77.88 122 ASP A C 1
ATOM 917 O O . ASP A 1 122 ? 11.372 -10.487 -21.361 1.00 77.88 122 ASP A O 1
ATOM 921 N N . SER A 1 123 ? 9.223 -9.854 -21.440 1.00 65.25 123 SER A N 1
ATOM 922 C CA . SER A 1 123 ? 8.844 -10.654 -20.279 1.00 65.25 123 SER A CA 1
ATOM 923 C C . SER A 1 123 ? 8.765 -12.130 -20.657 1.00 65.25 123 SER A C 1
ATOM 925 O O . SER A 1 123 ? 7.942 -12.511 -21.495 1.00 65.25 123 SER A O 1
ATOM 927 N N . ALA A 1 124 ? 9.536 -12.985 -19.981 1.00 59.91 124 ALA A N 1
ATOM 928 C CA . ALA A 1 124 ? 9.180 -14.398 -19.905 1.00 59.91 124 ALA A CA 1
ATOM 929 C C . ALA A 1 124 ? 7.771 -14.510 -19.281 1.00 59.91 124 ALA A C 1
ATOM 931 O O . ALA A 1 124 ? 7.440 -13.714 -18.396 1.00 59.91 124 ALA A O 1
ATOM 932 N N . PRO A 1 125 ? 6.910 -15.443 -19.728 1.00 50.53 125 PRO A N 1
ATOM 933 C CA . PRO A 1 125 ? 5.560 -15.558 -19.191 1.00 50.53 125 PRO A CA 1
ATOM 934 C C . PRO A 1 125 ? 5.631 -15.764 -17.677 1.00 50.53 125 PRO A C 1
ATOM 936 O O . PRO A 1 125 ? 6.207 -16.746 -17.204 1.00 50.53 125 PRO A O 1
ATOM 939 N N . ALA A 1 126 ? 5.055 -14.828 -16.919 1.00 53.03 126 ALA A N 1
ATOM 940 C CA . ALA A 1 126 ? 4.912 -14.975 -15.481 1.00 53.03 126 ALA A CA 1
ATOM 941 C C . ALA A 1 126 ? 4.136 -16.270 -15.220 1.00 53.03 126 ALA A C 1
ATOM 943 O O . ALA A 1 126 ? 3.029 -16.454 -15.735 1.00 53.03 126 ALA A O 1
ATOM 944 N N . SER A 1 127 ? 4.719 -17.191 -14.452 1.00 45.78 127 SER A N 1
ATOM 945 C CA . SER A 1 127 ? 3.992 -18.366 -13.990 1.00 45.78 127 SER A CA 1
ATOM 946 C C . SER A 1 127 ? 2.834 -17.874 -13.130 1.00 45.78 127 SER A C 1
ATOM 948 O O . SER A 1 127 ? 3.053 -17.400 -12.013 1.00 45.78 127 SER A O 1
ATOM 950 N N . VAL A 1 128 ? 1.621 -17.939 -13.675 1.00 39.00 128 VAL A N 1
ATOM 951 C CA . VAL A 1 128 ? 0.387 -17.699 -12.930 1.00 39.00 128 VAL A CA 1
ATOM 952 C C . VAL A 1 128 ? 0.384 -18.695 -11.770 1.00 39.00 128 VAL A C 1
ATOM 954 O O . VAL A 1 128 ? 0.386 -19.904 -12.005 1.00 39.00 128 VAL A O 1
ATOM 957 N N . ARG A 1 129 ? 0.477 -18.187 -10.541 1.00 42.28 129 ARG A N 1
ATOM 958 C CA . ARG A 1 129 ? 0.173 -18.951 -9.330 1.00 42.28 129 ARG A CA 1
ATOM 959 C C . ARG A 1 129 ? -1.275 -18.701 -8.955 1.00 42.28 129 ARG A C 1
ATOM 961 O O . ARG A 1 129 ? -1.684 -17.521 -9.037 1.00 42.28 129 ARG A O 1
#

Radius of gyration: 15.86 Å; chains: 1; bounding box: 35×30×46 Å

Secondary structure (DSSP, 8-state):
------------STTGGGGHHHHHTT--EEEEE-THHHHTTHHHHHHHHHGGGEEEEE----SS--HHHHHHHHHHHHHH-TT--EEEEESSHHHHHHHHHHH---TT--HHHHHHHHTTPPPPPP---